Protein AF-A0A5S9Q713-F1 (afdb_monomer_lite)

Organism: NCBI:txid2029982

Foldseek 3Di:
DVVVVVVVCVVVVVVVVLVVLVVVCVVVVVQLSLLVVLLVQLVVCVVVQWHDDPHIDHCVPPVVVSCVSSVVSNVSSVCSNCVVVD

Structure (mmCIF, N/CA/C/O backbone):
data_AF-A0A5S9Q713-F1
#
_entry.id   AF-A0A5S9Q713-F1
#
loop_
_atom_site.group_PDB
_atom_site.id
_atom_site.type_symbol
_atom_site.label_atom_id
_atom_site.label_alt_id
_atom_site.label_comp_id
_atom_site.label_asym_id
_atom_site.label_entity_id
_atom_site.label_seq_id
_atom_site.pdbx_PDB_ins_code
_atom_site.Cartn_x
_atom_site.Cartn_y
_atom_site.Cartn_z
_atom_site.occupancy
_atom_site.B_iso_or_equiv
_atom_site.auth_seq_id
_atom_site.auth_comp_id
_atom_site.auth_asym_id
_atom_site.auth_atom_id
_atom_site.pdbx_PDB_model_num
ATOM 1 N N . MET A 1 1 ? 3.533 31.973 12.345 1.00 51.53 1 MET A N 1
ATOM 2 C CA . MET A 1 1 ? 2.717 31.524 11.188 1.00 51.53 1 MET A CA 1
ATOM 3 C C . MET A 1 1 ? 3.492 30.654 10.188 1.00 51.53 1 MET A C 1
ATOM 5 O O . MET A 1 1 ? 2.904 29.725 9.659 1.00 51.53 1 MET A O 1
ATOM 9 N N . GLN A 1 2 ? 4.798 30.873 9.968 1.00 55.94 2 GLN A N 1
ATOM 10 C CA . GLN A 1 2 ? 5.619 30.036 9.066 1.00 55.94 2 GLN A CA 1
ATOM 11 C C . GLN A 1 2 ? 5.921 28.615 9.598 1.00 55.94 2 GLN A C 1
ATOM 13 O O . GLN A 1 2 ? 5.937 27.672 8.815 1.00 55.94 2 GLN A O 1
ATOM 18 N N . GLN A 1 3 ? 6.078 28.419 10.915 1.00 54.97 3 GLN A N 1
ATOM 19 C CA . GLN A 1 3 ? 6.346 27.088 11.499 1.00 54.97 3 GLN A CA 1
ATOM 20 C C . GLN A 1 3 ? 5.165 26.103 11.386 1.00 54.97 3 GLN A C 1
ATOM 22 O O . GLN A 1 3 ? 5.380 24.921 11.145 1.00 54.97 3 GLN A O 1
ATOM 27 N N . ALA A 1 4 ? 3.920 26.583 11.475 1.00 55.12 4 ALA A N 1
ATOM 28 C CA . ALA A 1 4 ? 2.732 25.747 11.267 1.00 55.12 4 ALA A CA 1
ATOM 29 C C . ALA A 1 4 ? 2.557 25.332 9.792 1.00 55.12 4 ALA A C 1
ATOM 31 O O . ALA A 1 4 ? 2.058 24.246 9.502 1.00 55.12 4 ALA A O 1
ATOM 32 N N . LEU A 1 5 ? 3.010 26.177 8.858 1.00 53.03 5 LEU A N 1
ATOM 33 C CA . LEU A 1 5 ? 3.023 25.867 7.429 1.00 53.03 5 LEU A CA 1
ATOM 34 C C . LEU A 1 5 ? 4.053 24.775 7.103 1.00 53.03 5 LEU A C 1
ATOM 36 O O . LEU A 1 5 ? 3.735 23.847 6.368 1.00 53.03 5 LEU A O 1
ATOM 40 N N . LEU A 1 6 ? 5.252 24.851 7.691 1.00 55.47 6 LEU A N 1
ATOM 41 C CA . LEU A 1 6 ? 6.312 23.846 7.527 1.00 55.47 6 LEU A CA 1
ATOM 42 C C . LEU A 1 6 ? 5.901 22.471 8.077 1.00 55.47 6 LEU A C 1
ATOM 44 O O . LEU A 1 6 ? 6.165 21.457 7.440 1.00 55.47 6 LEU A O 1
ATOM 48 N N . TRP A 1 7 ? 5.169 22.438 9.192 1.00 48.25 7 TRP A N 1
ATOM 49 C CA . TRP A 1 7 ? 4.627 21.201 9.766 1.00 48.25 7 TRP A CA 1
ATOM 50 C C . TRP A 1 7 ? 3.511 20.570 8.904 1.00 48.25 7 TRP A C 1
ATOM 52 O O . TRP A 1 7 ? 3.441 19.353 8.758 1.00 48.25 7 TRP A O 1
ATOM 62 N N . LEU A 1 8 ? 2.668 21.386 8.254 1.00 49.50 8 LEU A N 1
ATOM 63 C CA . LEU A 1 8 ? 1.655 20.912 7.294 1.00 49.50 8 LEU A CA 1
ATOM 64 C C . LEU A 1 8 ? 2.257 20.440 5.961 1.00 49.50 8 LEU A C 1
ATOM 66 O O . LEU A 1 8 ? 1.693 19.552 5.314 1.00 49.50 8 LEU A O 1
ATOM 70 N N . ILE A 1 9 ? 3.382 21.026 5.545 1.00 53.72 9 ILE A N 1
ATOM 71 C CA . ILE A 1 9 ? 4.131 20.619 4.349 1.00 53.72 9 ILE A CA 1
ATOM 72 C C . ILE A 1 9 ? 4.714 19.210 4.533 1.00 53.72 9 ILE A C 1
ATOM 74 O O . ILE A 1 9 ? 4.713 18.438 3.579 1.00 53.72 9 ILE A O 1
ATOM 78 N N . ASP A 1 10 ? 5.095 18.819 5.750 1.00 58.25 10 ASP A N 1
ATOM 79 C CA . ASP A 1 10 ? 5.766 17.538 6.017 1.00 58.25 10 ASP A CA 1
ATOM 80 C C . ASP A 1 10 ? 4.860 16.295 5.814 1.00 58.25 10 ASP A C 1
ATOM 82 O O . ASP A 1 10 ? 5.311 15.248 5.343 1.00 58.25 10 ASP A O 1
ATOM 86 N N . HIS A 1 11 ? 3.546 16.409 6.054 1.00 59.22 11 HIS A N 1
ATOM 87 C CA . HIS A 1 11 ? 2.583 15.327 5.775 1.00 59.22 11 HIS A CA 1
ATOM 88 C C . HIS A 1 11 ? 1.935 15.425 4.388 1.00 59.22 11 HIS A C 1
ATOM 90 O O . HIS A 1 11 ? 1.748 14.409 3.715 1.00 59.22 11 HIS A O 1
ATOM 96 N N . LYS A 1 12 ? 1.613 16.639 3.922 1.00 67.19 12 LYS A N 1
ATOM 97 C CA . LYS A 1 12 ? 0.957 16.825 2.618 1.00 67.19 12 LYS A CA 1
ATOM 98 C C . LYS A 1 12 ? 1.910 16.577 1.451 1.00 67.19 12 LYS A C 1
ATOM 100 O O . LYS A 1 12 ? 1.474 16.043 0.437 1.00 67.19 12 LYS A O 1
ATOM 105 N N . ALA A 1 13 ? 3.198 16.903 1.586 1.00 81.31 13 ALA A N 1
ATOM 106 C CA . ALA A 1 13 ? 4.178 16.642 0.533 1.00 81.31 13 ALA A CA 1
ATOM 107 C C . ALA A 1 13 ? 4.344 15.142 0.271 1.00 81.31 13 ALA A C 1
ATOM 109 O O . ALA A 1 13 ? 4.399 14.743 -0.885 1.00 81.31 13 ALA A O 1
ATOM 110 N N . ARG A 1 14 ? 4.337 14.297 1.313 1.00 79.69 14 ARG A N 1
ATOM 111 C CA . ARG A 1 14 ? 4.396 12.834 1.143 1.00 79.69 14 ARG A CA 1
ATOM 112 C C . ARG A 1 14 ? 3.207 12.311 0.345 1.00 79.69 14 ARG A C 1
ATOM 114 O O . ARG A 1 14 ? 3.406 11.496 -0.547 1.00 79.69 14 ARG A O 1
ATOM 121 N N . ALA A 1 15 ? 2.001 12.814 0.616 1.00 85.94 15 ALA A N 1
ATOM 122 C CA . ALA A 1 15 ? 0.809 12.457 -0.152 1.00 85.94 15 ALA A CA 1
ATOM 123 C C . ALA A 1 15 ? 0.920 12.901 -1.622 1.00 85.94 15 ALA A C 1
ATOM 125 O O . ALA A 1 15 ? 0.643 12.106 -2.514 1.00 85.94 15 ALA A O 1
ATOM 126 N N . TRP A 1 16 ? 1.394 14.126 -1.884 1.00 90.56 16 TRP A N 1
ATOM 127 C CA . TRP A 1 16 ? 1.645 14.611 -3.248 1.00 90.56 16 TRP A CA 1
ATOM 128 C C . TRP A 1 16 ? 2.719 13.805 -3.983 1.00 90.56 16 TRP A C 1
ATOM 130 O O . TRP A 1 16 ? 2.544 13.490 -5.156 1.00 90.56 16 TRP A O 1
ATOM 140 N N . ILE A 1 17 ? 3.804 13.435 -3.301 1.00 89.00 17 ILE A N 1
ATOM 141 C CA . ILE A 1 17 ? 4.865 12.583 -3.852 1.00 89.00 17 ILE A CA 1
ATOM 142 C C . ILE A 1 17 ? 4.307 11.198 -4.170 1.00 89.00 17 ILE A C 1
ATOM 144 O O . ILE A 1 17 ? 4.512 10.700 -5.270 1.00 89.00 17 ILE A O 1
ATOM 148 N N . CYS A 1 18 ? 3.566 10.593 -3.242 1.00 89.00 18 CYS A N 1
ATOM 149 C CA . CYS A 1 18 ? 2.947 9.285 -3.438 1.00 89.00 18 CYS A CA 1
ATOM 150 C C . CYS A 1 18 ? 1.976 9.310 -4.630 1.00 89.00 18 CYS A C 1
ATOM 152 O O . CYS A 1 18 ? 2.028 8.442 -5.497 1.00 89.00 18 CYS A O 1
ATOM 154 N N . LEU A 1 19 ? 1.169 10.369 -4.740 1.00 92.88 19 LEU A N 1
ATOM 155 C CA . LEU A 1 19 ? 0.279 10.590 -5.876 1.00 92.88 19 LEU A CA 1
ATOM 156 C C . LEU A 1 19 ? 1.052 10.741 -7.195 1.00 92.88 19 LEU A C 1
ATOM 158 O O . LEU A 1 19 ? 0.677 10.141 -8.198 1.00 92.88 19 LEU A O 1
ATOM 162 N N . ALA A 1 20 ? 2.151 11.498 -7.203 1.00 93.81 20 ALA A N 1
ATOM 163 C CA . ALA A 1 20 ? 3.009 11.623 -8.378 1.00 93.81 20 ALA A CA 1
ATOM 164 C C . ALA A 1 20 ? 3.623 10.271 -8.783 1.00 93.81 20 ALA A C 1
ATOM 166 O O . ALA A 1 20 ? 3.619 9.934 -9.964 1.00 93.81 20 ALA A O 1
ATOM 167 N N . VAL A 1 21 ? 4.087 9.471 -7.816 1.00 92.44 21 VAL A N 1
ATOM 168 C CA . VAL A 1 21 ? 4.607 8.113 -8.050 1.00 92.44 21 VAL A CA 1
ATOM 169 C C . VAL A 1 21 ? 3.539 7.212 -8.667 1.00 92.44 21 VAL A C 1
ATOM 171 O O . VAL A 1 21 ? 3.851 6.497 -9.614 1.00 92.44 21 VAL A O 1
ATOM 174 N N . ILE A 1 22 ? 2.289 7.285 -8.196 1.00 94.88 22 ILE A N 1
ATOM 175 C CA . ILE A 1 22 ? 1.151 6.546 -8.768 1.00 94.88 22 ILE A CA 1
ATOM 176 C C . ILE A 1 22 ? 0.915 6.929 -10.236 1.00 94.88 22 ILE A C 1
ATOM 178 O O . ILE A 1 22 ? 0.755 6.060 -11.091 1.00 94.88 22 ILE A O 1
ATOM 182 N N . TYR A 1 23 ? 0.907 8.224 -10.564 1.00 96.50 23 TYR A N 1
ATOM 183 C CA . TYR A 1 23 ? 0.712 8.649 -11.954 1.00 96.50 23 TYR A CA 1
ATOM 184 C C . TYR A 1 23 ? 1.882 8.245 -12.855 1.00 96.50 23 TYR A C 1
ATOM 186 O O . TYR A 1 23 ? 1.666 7.770 -13.968 1.00 96.50 23 TYR A O 1
ATOM 194 N N . VAL A 1 24 ? 3.120 8.396 -12.379 1.00 94.50 24 VAL A N 1
ATOM 195 C CA . VAL A 1 24 ? 4.319 7.974 -13.118 1.00 94.50 24 VAL A CA 1
ATOM 196 C C . VAL A 1 24 ? 4.310 6.461 -13.336 1.00 94.50 24 VAL A C 1
ATOM 198 O O . VAL A 1 24 ? 4.552 6.007 -14.453 1.00 94.50 24 VAL A O 1
ATOM 201 N N . SER A 1 25 ? 3.990 5.665 -12.313 1.00 94.88 25 SER A N 1
ATOM 202 C CA . SER A 1 25 ? 3.949 4.209 -12.457 1.00 94.88 25 SER A CA 1
ATOM 203 C C . SER A 1 25 ? 2.895 3.770 -13.471 1.00 94.88 25 SER A C 1
ATOM 205 O O . SER A 1 25 ? 3.160 2.862 -14.255 1.00 94.88 25 SER A O 1
ATOM 207 N N . LEU A 1 26 ? 1.745 4.448 -13.518 1.00 94.44 26 LEU A N 1
ATOM 208 C CA . LEU A 1 26 ? 0.689 4.182 -14.491 1.00 94.44 26 LEU A CA 1
ATOM 209 C C . LEU A 1 26 ? 1.120 4.521 -15.925 1.00 94.44 26 LEU A C 1
ATOM 211 O O . LEU A 1 26 ? 1.033 3.671 -16.807 1.00 94.44 26 LEU A O 1
ATOM 215 N N . VAL A 1 27 ? 1.613 5.741 -16.163 1.00 97.44 27 VAL A N 1
ATOM 216 C CA . VAL A 1 27 ? 1.977 6.224 -17.51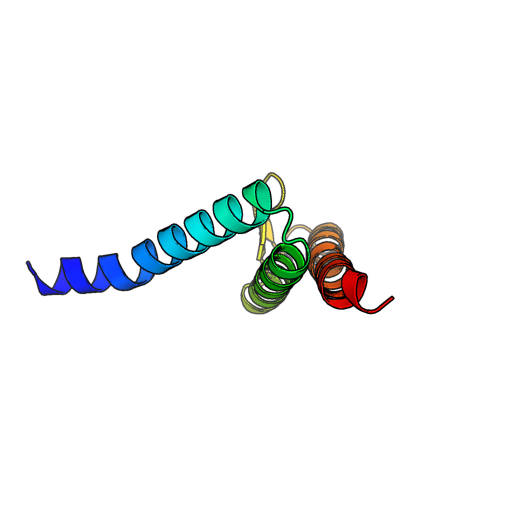1 1.00 97.44 27 VAL A CA 1
ATOM 217 C C . VAL A 1 27 ? 3.082 5.376 -18.138 1.00 97.44 27 VAL A C 1
ATOM 219 O O . VAL A 1 27 ? 3.046 5.095 -19.333 1.00 97.44 27 VAL A O 1
ATOM 222 N N . PHE A 1 28 ? 4.049 4.939 -17.334 1.00 95.69 28 PHE A N 1
ATOM 223 C CA . PHE A 1 28 ? 5.197 4.165 -17.805 1.00 95.69 28 PHE A CA 1
ATOM 224 C C . PHE A 1 28 ? 5.046 2.651 -17.597 1.00 95.69 28 PHE A C 1
ATOM 226 O O . PHE A 1 28 ? 6.003 1.915 -17.826 1.00 95.69 28 PHE A O 1
ATOM 233 N N . SER A 1 29 ? 3.868 2.171 -17.172 1.00 94.25 29 SER A N 1
ATOM 234 C CA . SER A 1 29 ? 3.606 0.744 -16.899 1.00 94.25 29 SER A CA 1
ATOM 235 C C . SER A 1 29 ? 4.631 0.105 -15.943 1.00 94.25 29 SER A C 1
ATOM 237 O O . SER A 1 29 ? 5.079 -1.026 -16.129 1.00 94.25 29 SER A O 1
ATOM 239 N N . ILE A 1 30 ? 5.044 0.847 -14.913 1.00 93.56 30 ILE A N 1
ATOM 240 C CA . ILE A 1 30 ? 6.048 0.419 -13.932 1.00 93.56 30 ILE A CA 1
ATOM 241 C C . ILE A 1 30 ? 5.347 -0.330 -12.791 1.00 93.56 30 ILE A C 1
ATOM 243 O O . ILE A 1 30 ? 5.101 0.217 -11.716 1.00 93.56 30 ILE A O 1
ATOM 247 N N . TRP A 1 31 ? 5.022 -1.600 -13.024 1.00 92.69 31 TRP A N 1
ATOM 248 C CA . TRP A 1 31 ? 4.213 -2.413 -12.105 1.00 92.69 31 TRP A CA 1
ATOM 249 C C . TRP A 1 31 ? 4.871 -2.696 -10.751 1.00 92.69 31 TRP A C 1
ATOM 251 O O . TRP A 1 31 ? 4.189 -2.707 -9.730 1.00 92.69 31 TRP A O 1
ATOM 261 N N . TRP A 1 32 ? 6.198 -2.820 -10.692 1.00 93.62 32 TRP A N 1
ATOM 262 C CA . TRP A 1 32 ? 6.891 -3.081 -9.424 1.00 93.62 32 TRP A CA 1
ATOM 263 C C . TRP A 1 32 ? 6.732 -1.941 -8.400 1.00 93.62 32 TRP A C 1
ATOM 265 O O . TRP A 1 32 ? 6.742 -2.195 -7.196 1.00 93.62 32 TRP A O 1
ATOM 275 N N . LEU A 1 33 ? 6.519 -0.693 -8.852 1.00 93.81 33 LEU A N 1
ATOM 276 C CA . LEU A 1 33 ? 6.228 0.440 -7.961 1.00 93.81 33 LEU A CA 1
ATOM 277 C C . LEU A 1 33 ? 4.873 0.278 -7.265 1.00 93.81 33 LEU A C 1
ATOM 279 O O . LEU A 1 33 ? 4.751 0.619 -6.091 1.00 93.81 33 LEU A O 1
ATOM 283 N N . TRP A 1 34 ? 3.877 -0.284 -7.955 1.00 94.44 34 TRP A N 1
ATOM 284 C CA . TRP A 1 34 ? 2.610 -0.660 -7.327 1.00 94.44 34 TRP A CA 1
ATOM 285 C C . TRP A 1 34 ? 2.819 -1.731 -6.261 1.00 94.44 34 TRP A C 1
ATOM 287 O O . TRP A 1 34 ? 2.240 -1.626 -5.184 1.00 94.44 34 TRP A O 1
ATOM 297 N N . GLY A 1 35 ? 3.713 -2.692 -6.513 1.00 95.38 35 GLY A N 1
ATOM 298 C CA . GLY A 1 35 ? 4.125 -3.675 -5.513 1.00 95.38 35 GLY A CA 1
ATOM 299 C C . GLY A 1 35 ? 4.631 -3.024 -4.223 1.00 95.38 35 GLY A C 1
ATOM 300 O O . GLY A 1 35 ? 4.138 -3.319 -3.136 1.00 95.38 35 GLY A O 1
ATOM 301 N N . VAL A 1 36 ? 5.551 -2.060 -4.343 1.00 94.88 36 VAL A N 1
ATOM 302 C CA . VAL A 1 36 ? 6.079 -1.298 -3.196 1.00 94.88 36 VAL A CA 1
ATOM 303 C C . VAL A 1 36 ? 4.976 -0.531 -2.458 1.00 94.88 36 VAL A C 1
ATOM 305 O O . VAL A 1 36 ? 4.931 -0.571 -1.229 1.00 94.88 36 VAL A O 1
ATOM 308 N N . LEU A 1 37 ? 4.077 0.145 -3.179 1.00 94.50 37 LEU A N 1
ATOM 309 C CA . LEU A 1 37 ? 2.975 0.905 -2.574 1.00 94.50 37 LEU A CA 1
ATOM 310 C C . LEU A 1 37 ? 2.023 0.007 -1.776 1.00 94.50 37 LEU A C 1
ATOM 312 O O . LEU A 1 37 ? 1.693 0.331 -0.636 1.00 94.50 37 LEU A O 1
ATOM 316 N N . LEU A 1 38 ? 1.638 -1.139 -2.342 1.00 96.44 38 LEU A N 1
ATOM 317 C CA . LEU A 1 38 ? 0.778 -2.113 -1.671 1.00 96.44 38 LEU A CA 1
ATOM 318 C C . LEU A 1 38 ? 1.436 -2.679 -0.407 1.00 96.44 38 LEU 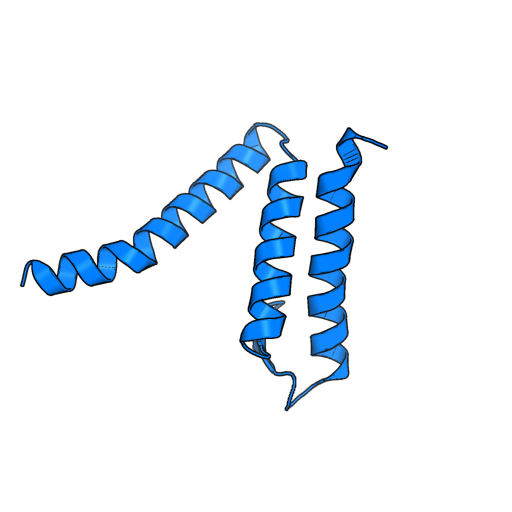A C 1
ATOM 320 O O . LEU A 1 38 ? 0.773 -2.803 0.619 1.00 96.44 38 LEU A O 1
ATOM 324 N N . LEU A 1 39 ? 2.741 -2.968 -0.444 1.00 97.25 39 LEU A N 1
ATOM 325 C CA . LEU A 1 39 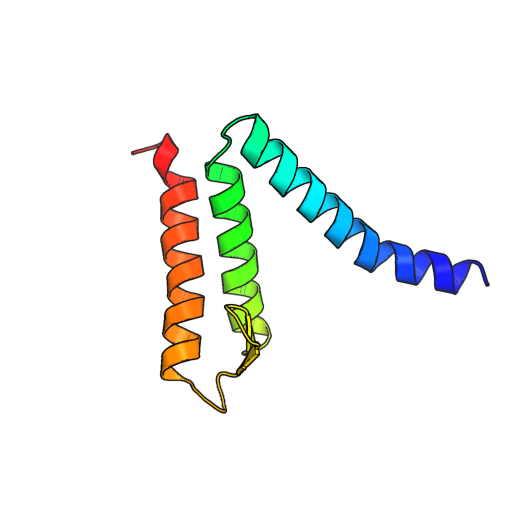? 3.475 -3.417 0.743 1.00 97.25 39 LEU A CA 1
ATOM 326 C C . LEU A 1 39 ? 3.505 -2.341 1.832 1.00 97.25 39 LEU A C 1
ATOM 328 O O . LEU A 1 39 ? 3.275 -2.656 2.997 1.00 97.25 39 LEU A O 1
ATOM 332 N N . ILE A 1 40 ? 3.751 -1.078 1.469 1.00 95.12 40 ILE A N 1
ATOM 333 C CA . ILE A 1 40 ? 3.712 0.042 2.421 1.00 95.12 40 ILE A CA 1
ATOM 334 C C . ILE A 1 40 ? 2.328 0.139 3.071 1.00 95.12 40 ILE A C 1
ATOM 336 O O . ILE A 1 40 ? 2.249 0.276 4.290 1.00 95.12 40 ILE A O 1
ATOM 340 N N . TRP A 1 41 ? 1.249 0.035 2.291 1.00 94.69 41 TRP A N 1
ATOM 341 C CA . TRP A 1 41 ? -0.113 0.053 2.830 1.00 94.69 41 TRP A CA 1
ATOM 342 C C . TRP A 1 41 ? -0.403 -1.149 3.724 1.00 94.69 41 TRP A C 1
ATOM 344 O O . TRP A 1 41 ? -0.824 -0.952 4.854 1.00 94.69 41 TRP A O 1
ATOM 354 N N . GLY A 1 42 ? -0.084 -2.373 3.298 1.00 97.31 42 GLY A N 1
ATOM 355 C CA . GLY A 1 42 ? -0.277 -3.564 4.130 1.00 97.31 42 GLY A CA 1
ATOM 356 C C . GLY A 1 42 ? 0.510 -3.512 5.447 1.00 97.31 42 GLY A C 1
ATOM 357 O O . GLY A 1 42 ? -0.003 -3.909 6.489 1.00 97.31 42 GLY A O 1
ATOM 358 N N . ILE A 1 43 ? 1.737 -2.979 5.439 1.00 97.38 43 ILE A N 1
ATOM 359 C CA . ILE A 1 43 ? 2.529 -2.765 6.664 1.00 97.38 43 ILE A CA 1
ATOM 360 C C . ILE A 1 43 ? 1.891 -1.688 7.549 1.00 97.38 43 ILE A C 1
ATOM 362 O O . ILE A 1 43 ? 1.836 -1.853 8.768 1.00 97.38 43 ILE A O 1
ATOM 366 N N . GLN A 1 44 ? 1.406 -0.595 6.955 1.00 94.62 44 GLN A N 1
ATOM 367 C CA . GLN A 1 44 ? 0.727 0.467 7.692 1.00 94.62 44 GLN A CA 1
ATOM 368 C C . GLN A 1 44 ? -0.560 -0.047 8.341 1.00 94.62 44 GLN A C 1
ATOM 370 O O . GLN A 1 44 ? -0.774 0.240 9.516 1.00 94.62 44 GLN A O 1
ATOM 375 N N . ASP A 1 45 ? -1.350 -0.851 7.625 1.00 97.19 45 ASP A N 1
ATOM 376 C CA . ASP A 1 45 ? -2.571 -1.465 8.143 1.00 97.19 45 ASP A CA 1
ATOM 377 C C . ASP A 1 45 ? -2.272 -2.296 9.397 1.00 97.19 45 ASP A C 1
ATOM 379 O O . ASP A 1 45 ? -2.945 -2.151 10.416 1.00 97.19 45 ASP A O 1
ATOM 383 N N . LEU A 1 46 ? -1.207 -3.112 9.356 1.00 97.38 46 LEU A N 1
ATOM 384 C CA . LEU A 1 46 ? -0.739 -3.888 10.511 1.00 97.38 46 LEU A CA 1
ATOM 385 C C . LEU A 1 46 ? -0.335 -3.003 11.694 1.00 97.38 46 LEU A C 1
ATOM 387 O O . LEU A 1 46 ? -0.560 -3.389 12.840 1.00 97.38 46 LEU A O 1
ATOM 391 N N . ALA A 1 47 ? 0.268 -1.843 11.431 1.00 96.56 47 ALA A N 1
ATOM 392 C CA . ALA A 1 47 ? 0.707 -0.912 12.466 1.00 96.56 47 ALA A CA 1
ATOM 393 C C . ALA A 1 47 ? -0.455 -0.125 13.095 1.00 96.56 47 ALA A C 1
ATOM 395 O O . ALA A 1 47 ? -0.377 0.234 14.270 1.00 96.56 47 ALA A O 1
ATOM 396 N N . THR A 1 48 ? -1.517 0.161 12.334 1.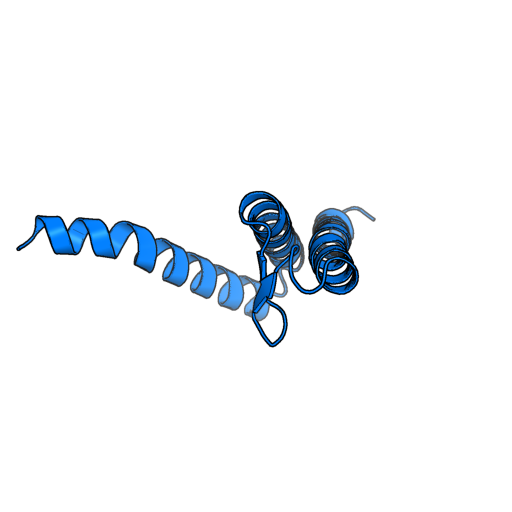00 96.19 48 THR A N 1
ATOM 397 C CA . THR A 1 48 ? -2.676 0.945 12.798 1.00 96.19 48 THR A CA 1
ATOM 398 C C . THR A 1 48 ? -3.872 0.095 13.210 1.00 96.19 48 THR A C 1
ATOM 400 O O . THR A 1 48 ? -4.812 0.632 13.791 1.00 96.19 48 THR A O 1
ATOM 403 N N . GLU A 1 49 ? -3.853 -1.206 12.914 1.00 97.81 49 GLU A N 1
ATOM 404 C CA . GLU A 1 49 ? -4.986 -2.130 13.062 1.00 97.81 49 GLU A CA 1
ATOM 405 C C . GLU A 1 49 ? -6.253 -1.668 12.317 1.00 97.81 49 GLU A C 1
ATOM 407 O O . GLU A 1 49 ? -7.388 -2.010 12.676 1.00 97.81 49 GLU A O 1
ATOM 412 N N . THR A 1 50 ? -6.052 -0.882 11.259 1.00 96.38 50 THR A N 1
ATOM 413 C CA . THR A 1 50 ? -7.096 -0.324 10.403 1.00 96.38 50 THR A CA 1
ATOM 414 C C . THR A 1 50 ? -6.670 -0.424 8.948 1.00 96.38 50 THR A C 1
ATOM 416 O O . THR A 1 50 ? -5.544 -0.082 8.619 1.00 96.38 50 THR A O 1
ATOM 419 N N . ALA A 1 51 ? -7.572 -0.872 8.081 1.00 97.38 51 ALA A N 1
ATOM 420 C CA . ALA A 1 51 ? -7.337 -0.999 6.649 1.00 97.38 51 ALA A CA 1
ATOM 421 C C . ALA A 1 51 ? -8.389 -0.205 5.873 1.00 97.38 51 ALA A C 1
ATOM 423 O O . ALA A 1 51 ? -9.554 -0.151 6.274 1.00 97.38 51 ALA A O 1
ATOM 424 N N . TRP A 1 52 ? -8.002 0.403 4.753 1.00 95.12 52 TRP A N 1
ATOM 425 C CA . TRP A 1 52 ? -8.946 1.045 3.836 1.00 95.12 52 TRP A CA 1
ATOM 426 C C . TRP A 1 52 ? -9.180 0.160 2.610 1.00 95.12 52 TRP A C 1
ATOM 428 O O . TRP A 1 52 ? -8.225 -0.330 2.007 1.00 95.12 52 TRP A O 1
ATOM 438 N N . LEU A 1 53 ? -10.445 -0.026 2.224 1.00 93.75 53 LEU A N 1
ATOM 439 C CA . LEU A 1 53 ? -10.816 -0.718 0.981 1.00 93.75 53 LEU A CA 1
ATOM 440 C C . LEU A 1 53 ? -11.878 0.059 0.190 1.00 93.75 53 LEU A C 1
ATOM 442 O O . LEU A 1 53 ? -11.625 0.540 -0.906 1.00 93.75 53 LEU A O 1
ATOM 446 N N . ALA A 1 54 ? -13.075 0.161 0.757 1.00 95.31 54 ALA A N 1
ATOM 447 C CA . ALA A 1 54 ? -14.165 1.033 0.301 1.00 95.31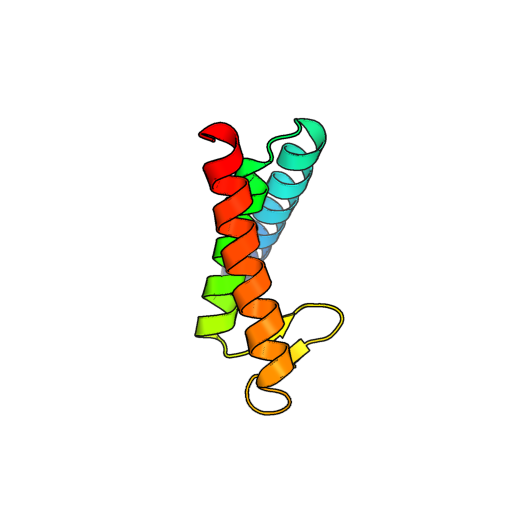 54 ALA A CA 1
ATOM 448 C C . ALA A 1 54 ? -14.672 1.901 1.464 1.00 95.31 54 ALA A C 1
ATOM 450 O O . ALA A 1 54 ? -15.137 3.022 1.279 1.00 95.31 54 ALA A O 1
ATOM 451 N N . GLU A 1 55 ? -14.499 1.381 2.676 1.00 95.75 55 GLU A N 1
ATOM 452 C CA . GLU A 1 55 ? -14.620 2.066 3.949 1.00 95.75 55 GLU A CA 1
ATOM 453 C C . GLU A 1 55 ? -13.401 1.736 4.822 1.00 95.75 55 GLU A C 1
ATOM 455 O O . GLU A 1 55 ? -12.539 0.935 4.438 1.00 95.75 55 GLU A O 1
ATOM 460 N N . ILE A 1 56 ? -13.326 2.369 5.992 1.00 96.75 56 ILE A N 1
ATOM 461 C CA . ILE A 1 56 ? -12.320 2.047 7.003 1.00 96.75 56 ILE A CA 1
ATOM 462 C C . ILE A 1 56 ? -12.781 0.793 7.743 1.00 96.75 56 ILE A C 1
ATOM 464 O O . ILE A 1 56 ? -13.823 0.794 8.392 1.00 96.75 56 ILE A O 1
ATOM 468 N N . ILE A 1 57 ? -11.973 -0.258 7.682 1.00 97.81 57 ILE A N 1
ATOM 469 C CA . ILE A 1 57 ? -12.204 -1.527 8.362 1.00 97.81 57 ILE A CA 1
ATOM 470 C C . ILE A 1 57 ? -11.247 -1.592 9.545 1.00 97.81 57 ILE A C 1
ATOM 472 O O . ILE A 1 57 ? -10.030 -1.538 9.369 1.00 97.81 57 ILE A O 1
ATOM 476 N N . THR A 1 58 ? -11.777 -1.721 10.757 1.00 98.00 58 THR A N 1
ATOM 477 C CA . THR A 1 58 ? -10.949 -1.920 11.949 1.00 98.00 58 THR A CA 1
ATOM 478 C C . THR A 1 58 ? -10.845 -3.409 12.267 1.00 98.00 58 THR A C 1
ATOM 480 O O . THR A 1 58 ? -11.811 -4.167 12.125 1.00 98.00 58 THR A O 1
ATOM 483 N N . LYS A 1 59 ? -9.680 -3.843 12.751 1.00 97.81 59 LYS A N 1
ATOM 484 C CA . LYS A 1 59 ? -9.472 -5.221 13.218 1.00 97.81 59 LYS A CA 1
ATOM 485 C C . LYS A 1 59 ? -10.431 -5.604 14.349 1.00 97.81 59 LYS A C 1
ATOM 487 O O . LYS A 1 59 ? -10.810 -6.765 14.464 1.00 97.81 59 LYS A O 1
ATOM 492 N N . LYS A 1 60 ? -10.811 -4.635 15.186 1.00 97.88 60 LYS A N 1
ATOM 493 C CA . LYS A 1 60 ? -11.716 -4.839 16.321 1.00 97.88 60 LYS A CA 1
ATOM 494 C C . LYS A 1 60 ? -13.151 -5.124 15.874 1.00 97.88 60 LYS A C 1
ATOM 496 O O . LYS A 1 60 ? -13.784 -6.002 16.452 1.00 97.88 60 LYS A O 1
ATOM 501 N N . ASP A 1 61 ? -13.645 -4.396 14.876 1.00 97.69 61 ASP A N 1
ATOM 502 C CA . ASP A 1 61 ? -15.048 -4.477 14.461 1.00 97.69 61 ASP A CA 1
ATOM 503 C C . ASP A 1 61 ? -15.286 -5.621 13.466 1.00 97.69 61 ASP A C 1
ATOM 505 O O . ASP A 1 61 ? -16.298 -6.315 13.550 1.00 97.69 61 ASP A O 1
ATOM 509 N N . ASN A 1 62 ? -14.346 -5.857 12.542 1.00 97.88 62 ASN A N 1
ATOM 510 C CA . ASN A 1 62 ? -14.441 -6.939 11.561 1.00 97.88 62 ASN A CA 1
ATOM 511 C C . ASN A 1 62 ? -13.062 -7.574 11.279 1.00 97.88 62 ASN A C 1
ATOM 513 O O . ASN A 1 62 ? -12.436 -7.283 10.254 1.00 97.88 62 ASN A O 1
ATOM 517 N N . PRO A 1 63 ? -12.573 -8.464 12.166 1.00 97.81 63 PRO A N 1
ATOM 518 C CA . PRO A 1 63 ? -11.220 -9.014 12.078 1.00 97.81 63 PRO A CA 1
ATOM 519 C C . PRO A 1 63 ? -10.991 -9.841 10.812 1.00 97.81 63 PRO A C 1
ATOM 521 O O . PRO A 1 63 ? -9.912 -9.782 10.231 1.00 97.81 63 PRO A O 1
ATOM 524 N N . ILE A 1 64 ? -11.997 -10.602 10.367 1.00 98.50 64 ILE A N 1
ATOM 525 C CA . ILE A 1 64 ? -11.877 -11.458 9.179 1.00 98.50 64 ILE A CA 1
ATOM 526 C C . ILE A 1 64 ? -11.635 -10.592 7.944 1.00 98.50 64 ILE A C 1
ATOM 528 O O . ILE A 1 64 ? -10.674 -10.824 7.213 1.00 98.50 64 ILE A O 1
ATOM 532 N N . LEU A 1 65 ? -12.475 -9.574 7.733 1.00 98.19 65 LEU A N 1
ATOM 533 C CA . LEU A 1 65 ? -12.338 -8.695 6.578 1.00 98.19 65 LEU A CA 1
ATOM 534 C C . LEU A 1 65 ? -11.040 -7.883 6.640 1.00 98.19 65 LEU A C 1
ATOM 536 O O . LEU A 1 65 ? -10.360 -7.771 5.625 1.00 98.19 65 LEU A O 1
ATOM 540 N N . TYR A 1 66 ? -10.664 -7.392 7.826 1.00 98.56 66 TYR A N 1
ATOM 541 C CA . TYR A 1 66 ? -9.381 -6.724 8.046 1.00 98.56 66 TYR A CA 1
ATOM 542 C C . TYR A 1 66 ? -8.206 -7.592 7.570 1.00 98.56 66 TYR A C 1
ATOM 544 O O . TYR A 1 66 ? -7.432 -7.168 6.715 1.00 98.56 66 TYR A O 1
ATOM 552 N N . TYR A 1 67 ? -8.108 -8.839 8.050 1.00 98.44 67 TYR A N 1
ATOM 553 C CA . TYR A 1 67 ? -7.009 -9.725 7.664 1.00 98.44 67 TYR A CA 1
ATOM 554 C C . TYR A 1 67 ? -7.024 -10.058 6.174 1.00 98.44 67 TYR A C 1
ATOM 556 O O . TYR A 1 67 ? -5.959 -10.092 5.564 1.00 98.44 67 TYR A O 1
ATOM 564 N N . LEU A 1 68 ? -8.200 -10.269 5.574 1.00 98.38 68 LEU A N 1
ATOM 565 C CA . LEU A 1 68 ? -8.302 -10.515 4.136 1.00 98.38 68 LEU A CA 1
ATOM 566 C C . LEU A 1 68 ? -7.757 -9.340 3.324 1.00 98.38 68 LEU A C 1
ATOM 568 O O . LEU A 1 68 ? -6.978 -9.564 2.401 1.00 98.38 68 LEU A O 1
ATOM 572 N N . VAL A 1 69 ? -8.118 -8.106 3.677 1.00 98.12 69 VAL A N 1
ATOM 573 C CA . VAL A 1 69 ? -7.649 -6.894 2.987 1.00 98.12 69 VAL A CA 1
ATOM 574 C C . VAL A 1 69 ? -6.145 -6.711 3.169 1.00 98.12 69 VAL A C 1
ATOM 576 O O . VAL A 1 69 ? -5.412 -6.611 2.186 1.00 98.12 69 VAL A O 1
ATOM 579 N N . THR A 1 70 ? -5.656 -6.763 4.405 1.00 98.19 70 THR A N 1
ATOM 580 C CA . THR A 1 70 ? -4.232 -6.565 4.695 1.00 98.19 70 THR A CA 1
ATOM 581 C C . THR A 1 70 ? -3.357 -7.645 4.054 1.00 98.19 70 THR A C 1
ATOM 583 O O . THR A 1 70 ? -2.343 -7.329 3.431 1.00 98.19 70 THR A O 1
ATOM 586 N N . VAL A 1 71 ? -3.747 -8.924 4.134 1.00 98.31 71 VAL A N 1
ATOM 587 C CA . VAL A 1 71 ? -3.023 -10.020 3.462 1.00 98.31 71 VAL A CA 1
ATOM 588 C C . VAL A 1 71 ? -3.076 -9.853 1.947 1.00 98.31 71 VAL A C 1
ATOM 590 O O . VAL A 1 71 ? -2.066 -10.083 1.287 1.00 98.31 71 VAL A O 1
ATOM 593 N N . SER A 1 72 ? -4.205 -9.403 1.395 1.00 97.94 72 SER A N 1
ATOM 594 C CA . SER A 1 72 ? -4.334 -9.113 -0.037 1.00 97.94 72 SER A CA 1
ATOM 595 C C . SER A 1 72 ? -3.306 -8.076 -0.495 1.00 97.94 72 SER A C 1
ATOM 597 O O . SER A 1 72 ? -2.614 -8.315 -1.485 1.00 97.94 72 SER A O 1
ATOM 599 N N . TRP A 1 73 ? -3.125 -6.975 0.243 1.00 97.94 73 TRP A N 1
ATOM 600 C CA . TRP A 1 73 ? -2.093 -5.975 -0.062 1.00 97.94 73 TRP A CA 1
ATOM 601 C C . TRP A 1 73 ? -0.684 -6.539 0.005 1.00 97.94 73 TRP A C 1
ATOM 603 O O . TRP A 1 73 ? 0.114 -6.293 -0.896 1.00 97.94 73 TRP A O 1
ATOM 613 N N . LEU A 1 74 ? -0.381 -7.337 1.027 1.00 98.12 74 LEU A N 1
ATOM 614 C CA . LEU A 1 74 ? 0.942 -7.936 1.165 1.00 98.12 74 LEU A CA 1
ATOM 615 C C . LEU A 1 74 ? 1.235 -8.923 0.030 1.00 98.12 74 LEU A C 1
ATOM 617 O O . LEU A 1 74 ? 2.281 -8.833 -0.608 1.00 98.12 74 LEU A O 1
ATOM 621 N N . VAL A 1 75 ? 0.304 -9.832 -0.265 1.00 97.81 75 VAL A N 1
ATOM 622 C CA . VAL A 1 75 ? 0.463 -10.856 -1.308 1.00 97.81 75 VAL A CA 1
ATOM 623 C C . VAL A 1 75 ? 0.560 -10.223 -2.693 1.00 97.81 75 VAL A C 1
ATOM 625 O O . VAL A 1 75 ? 1.498 -10.528 -3.428 1.00 97.81 75 VAL A O 1
ATOM 628 N N . MET A 1 76 ? -0.356 -9.317 -3.049 1.00 97.44 76 MET A N 1
ATOM 629 C CA . MET A 1 76 ? -0.291 -8.603 -4.331 1.00 97.44 76 MET A CA 1
ATOM 630 C C . MET A 1 76 ? 0.951 -7.715 -4.419 1.00 97.44 76 MET A C 1
ATOM 632 O O . MET A 1 76 ? 1.570 -7.626 -5.477 1.00 97.44 76 MET A O 1
ATOM 636 N N . GLY A 1 77 ? 1.342 -7.099 -3.303 1.00 96.94 77 GLY A N 1
ATOM 637 C CA . GLY A 1 77 ? 2.556 -6.307 -3.191 1.00 96.94 77 GLY A CA 1
ATOM 638 C C . GLY A 1 77 ? 3.803 -7.115 -3.535 1.00 96.94 77 GLY A C 1
ATOM 639 O O . GLY A 1 77 ? 4.582 -6.716 -4.400 1.00 96.94 77 GLY A O 1
ATOM 640 N N . PHE A 1 78 ? 3.956 -8.291 -2.922 1.00 96.75 78 PHE A N 1
ATOM 641 C CA . PHE A 1 78 ? 5.040 -9.217 -3.242 1.00 96.75 78 PHE A CA 1
ATOM 642 C C . PHE A 1 78 ? 4.958 -9.735 -4.677 1.00 96.75 78 PHE A C 1
ATOM 644 O O . PHE A 1 78 ? 5.973 -9.728 -5.367 1.00 96.75 78 PHE A O 1
ATOM 651 N N . TYR A 1 79 ? 3.772 -10.130 -5.146 1.00 96.19 79 TYR A N 1
ATOM 652 C CA . TYR A 1 79 ? 3.580 -10.590 -6.522 1.00 96.19 79 TYR A CA 1
ATOM 653 C C . TYR A 1 79 ? 4.089 -9.552 -7.531 1.00 96.19 79 TYR A C 1
ATOM 655 O O . TYR A 1 79 ? 4.974 -9.858 -8.320 1.00 96.19 79 TYR A O 1
ATOM 663 N N . LEU A 1 80 ? 3.627 -8.300 -7.443 1.00 95.38 80 LEU A N 1
ATOM 664 C CA . LEU A 1 80 ? 4.032 -7.233 -8.366 1.00 95.38 80 LEU A CA 1
ATOM 665 C C . LEU A 1 80 ? 5.502 -6.825 -8.219 1.00 95.38 80 LEU A C 1
ATOM 667 O O . LEU A 1 80 ? 6.121 -6.389 -9.189 1.00 95.38 80 LEU A O 1
ATOM 671 N N . LEU A 1 81 ? 6.073 -6.943 -7.018 1.00 94.00 81 LEU A N 1
ATOM 672 C CA . LEU A 1 81 ? 7.487 -6.652 -6.793 1.00 94.00 81 LEU A CA 1
ATOM 673 C C . LEU A 1 81 ? 8.393 -7.681 -7.487 1.00 94.00 81 LEU A C 1
ATOM 675 O O . LEU A 1 81 ? 9.448 -7.316 -8.008 1.00 94.00 81 LEU A O 1
ATOM 679 N N . PHE A 1 82 ? 7.974 -8.948 -7.502 1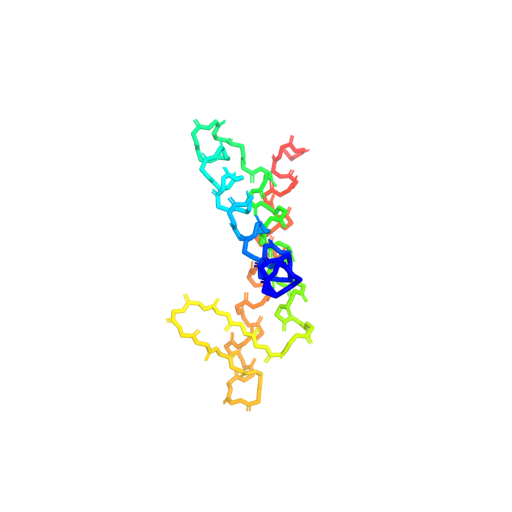.00 91.56 82 PHE A N 1
ATOM 680 C CA . PHE A 1 82 ? 8.732 -10.059 -8.077 1.00 91.56 82 PHE A CA 1
ATOM 681 C C . PHE A 1 82 ? 8.314 -10.446 -9.498 1.00 91.56 82 PHE A C 1
ATOM 683 O O . PHE A 1 82 ? 9.044 -11.197 -10.133 1.00 91.56 82 PHE A O 1
ATOM 690 N N . ASP A 1 83 ? 7.221 -9.895 -10.026 1.00 86.44 83 ASP A N 1
ATOM 691 C CA . ASP A 1 83 ? 6.715 -10.144 -11.386 1.00 86.44 83 ASP A CA 1
ATOM 692 C C . ASP A 1 83 ? 7.791 -9.945 -12.466 1.00 86.44 83 ASP A C 1
ATOM 694 O O . ASP A 1 83 ? 7.844 -10.676 -13.442 1.00 86.44 83 ASP A O 1
ATOM 698 N N . ARG A 1 84 ? 8.732 -9.014 -12.260 1.00 71.50 84 ARG A N 1
ATOM 699 C CA . ARG A 1 84 ? 9.840 -8.767 -13.200 1.00 71.50 84 ARG A CA 1
ATOM 700 C C . ARG A 1 84 ? 10.965 -9.817 -13.152 1.00 71.50 84 ARG A C 1
ATOM 702 O O . ARG A 1 84 ? 11.845 -9.795 -14.011 1.00 71.50 84 ARG A O 1
ATOM 709 N N . PHE A 1 85 ? 10.993 -10.656 -12.119 1.00 69.06 85 PHE A N 1
ATOM 710 C CA . PHE A 1 85 ? 12.024 -11.672 -11.877 1.00 69.06 85 PHE A CA 1
ATOM 711 C C . PHE A 1 85 ? 11.519 -13.112 -12.069 1.00 69.06 85 PHE A C 1
ATOM 713 O O . PHE A 1 85 ? 12.343 -14.029 -12.058 1.00 69.06 85 PHE A O 1
ATOM 720 N N . LEU A 1 86 ? 10.204 -13.301 -12.205 1.00 58.09 86 LEU A N 1
ATOM 721 C CA . LEU A 1 86 ? 9.539 -14.565 -12.537 1.00 58.09 86 LEU A CA 1
ATOM 722 C C . LEU A 1 86 ? 9.371 -14.700 -14.056 1.00 58.09 86 LEU A C 1
ATOM 724 O O . LEU A 1 86 ? 9.451 -15.854 -14.530 1.00 58.09 86 LEU A O 1
#

Secondary structure (DSSP, 8-state):
-HHHHHHHHHHHHHHHHHHHHHHHHHHTT-HHHHHHHHHHHHHHHHHHTEEESSSEEETTT-HHHHHHHHHHHHHHHHHHHHTTT-

Radius of gyration: 15.52 Å; chains: 1; bounding box: 27×46×34 Å

pLDDT: mean 88.57, std 14.98, range [48.25, 98.56]

Sequence (86 aa):
MQQALLWLIDHKARAWICLAVIYVSLVFSIWWLWGVLLLIWGIQDLATETAWLAEIITKKDNPILYYLVTVSWLVMGFYLLFDRFL